Protein AF-A0A936FJV0-F1 (afdb_monomer_lite)

Foldseek 3Di:
DVVVLVVLLVVLVVLLVVLVVVLVVCVVVVNVLVNLVSLLVNLVSCLQNVNLVSSLVSLVVLVVVPPDDPSSLVSQLSSLCSNLLSCLLVVNLPSSVVSLVSSCVSCVVVVVLQSNLLSLVVVCVSCVVVVHHDDPVSVVSSVVSCVVVVPPDDDDRRDRD

Sequence (161 aa):
MLGRVSLRGNRLDEALTRFDEARKLLLEVGAEHEVVDIDARVAECRLLKGDPDSALAAAEEMLGRADAAEAVARLTPPLQRVRGYAMLLQADPFGAREAFEASVAVARERNDAFELALTLNALTELDRLEGVEPPQEMVDESRAILAKLKVRALPPVPAIG

pLDDT: mean 89.45, std 10.78, range [51.91, 98.5]

Structure (mmCIF, N/CA/C/O backbone):
data_AF-A0A936FJV0-F1
#
_entry.id   AF-A0A936FJV0-F1
#
loop_
_atom_site.group_PDB
_atom_site.id
_atom_site.type_symbol
_atom_site.label_atom_id
_atom_site.label_alt_id
_atom_site.label_comp_id
_atom_site.label_asym_id
_atom_site.label_entity_id
_atom_site.label_seq_id
_atom_site.pdbx_PDB_ins_code
_atom_site.Cartn_x
_atom_site.Cartn_y
_atom_site.Cartn_z
_atom_site.occupancy
_atom_site.B_iso_or_equiv
_atom_site.auth_seq_id
_atom_site.auth_comp_id
_atom_site.auth_asym_id
_atom_site.auth_atom_id
_atom_site.pdbx_PDB_model_num
ATOM 1 N N . MET A 1 1 ? 2.054 21.234 -14.826 1.00 54.59 1 MET A N 1
ATOM 2 C CA . MET A 1 1 ? 1.675 20.108 -13.937 1.00 54.59 1 MET A CA 1
ATOM 3 C C . MET A 1 1 ? 1.291 20.530 -12.511 1.00 54.59 1 MET A C 1
ATOM 5 O O . MET A 1 1 ? 0.494 19.824 -11.907 1.00 54.59 1 MET A O 1
ATOM 9 N N . LEU A 1 2 ? 1.754 21.679 -11.993 1.00 61.94 2 LEU A N 1
ATOM 10 C CA . LEU A 1 2 ? 1.517 22.122 -10.604 1.00 61.94 2 LEU A CA 1
ATOM 11 C C . LEU A 1 2 ? 0.0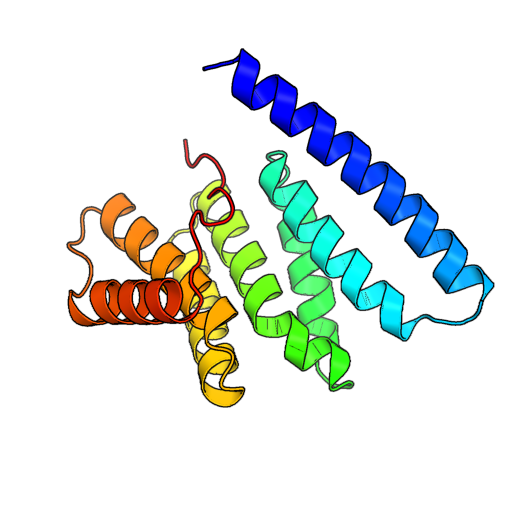35 22.209 -10.189 1.00 61.94 2 LEU A C 1
ATOM 13 O O . LEU A 1 2 ? -0.323 21.687 -9.144 1.00 61.94 2 LEU A O 1
ATOM 17 N N . GLY A 1 3 ? -0.857 22.743 -11.034 1.00 62.00 3 GLY A N 1
ATOM 18 C CA . GLY A 1 3 ? -2.281 22.878 -10.680 1.00 62.00 3 GLY A CA 1
ATOM 19 C C . GLY A 1 3 ? -3.004 21.553 -10.381 1.00 62.00 3 GLY A C 1
ATOM 20 O O . GLY A 1 3 ? -3.866 21.505 -9.508 1.00 62.00 3 GLY A O 1
ATOM 21 N N . ARG A 1 4 ? -2.628 20.447 -11.046 1.00 64.56 4 ARG A N 1
ATOM 22 C CA . ARG A 1 4 ? -3.189 19.112 -10.749 1.00 64.56 4 ARG A CA 1
ATOM 23 C C . ARG A 1 4 ? -2.653 18.553 -9.433 1.00 64.56 4 ARG A C 1
ATOM 25 O O . ARG A 1 4 ? -3.405 17.891 -8.729 1.00 64.56 4 ARG A O 1
ATOM 32 N N . VAL A 1 5 ? -1.385 18.812 -9.114 1.00 66.12 5 VAL A N 1
ATOM 33 C CA . VAL A 1 5 ? -0.763 18.394 -7.848 1.00 66.12 5 VAL A CA 1
ATOM 34 C C . VAL A 1 5 ? -1.374 19.174 -6.683 1.00 66.12 5 VAL A C 1
ATOM 36 O O . VAL A 1 5 ? -1.845 18.552 -5.738 1.00 66.12 5 VAL A O 1
ATOM 39 N N . SER A 1 6 ? -1.507 20.500 -6.798 1.00 70.62 6 SER A N 1
ATOM 40 C CA . SER A 1 6 ? -2.153 21.343 -5.780 1.00 70.62 6 SER A CA 1
ATOM 41 C C . SER A 1 6 ? -3.613 20.945 -5.527 1.00 70.62 6 SER A C 1
ATOM 43 O O . SER A 1 6 ? -4.024 20.820 -4.377 1.00 70.62 6 SER A O 1
ATOM 45 N N . LEU A 1 7 ? -4.390 20.656 -6.582 1.00 72.69 7 LEU A N 1
ATOM 46 C CA . LEU A 1 7 ? -5.772 20.180 -6.435 1.00 72.69 7 LEU A CA 1
ATOM 47 C C . LEU A 1 7 ? -5.853 18.813 -5.732 1.00 72.69 7 LEU A C 1
ATOM 49 O O . LEU A 1 7 ? -6.803 18.542 -5.001 1.00 72.69 7 LEU A O 1
ATOM 53 N N . ARG A 1 8 ? -4.881 17.921 -5.965 1.00 75.69 8 ARG A N 1
ATOM 54 C CA . ARG A 1 8 ? -4.821 16.618 -5.285 1.00 75.69 8 ARG A CA 1
ATOM 55 C C . ARG A 1 8 ? -4.438 16.762 -3.824 1.00 75.69 8 ARG A C 1
ATOM 57 O O . ARG A 1 8 ? -5.118 16.154 -3.010 1.00 75.69 8 ARG A O 1
ATOM 64 N N . GLY A 1 9 ? -3.429 17.579 -3.522 1.00 79.69 9 GLY A N 1
ATOM 65 C CA . GLY A 1 9 ? -3.039 17.899 -2.149 1.00 79.69 9 GLY A CA 1
ATOM 66 C C . GLY A 1 9 ? -4.248 18.342 -1.330 1.00 79.69 9 GLY A C 1
ATOM 67 O O . GLY A 1 9 ? -4.571 17.695 -0.343 1.00 79.69 9 GLY A O 1
ATOM 68 N N . ASN A 1 10 ? -5.024 19.303 -1.846 1.00 82.00 10 ASN A N 1
ATOM 69 C CA . ASN A 1 10 ? -6.227 19.792 -1.167 1.00 82.00 10 ASN A CA 1
ATOM 70 C C . ASN A 1 10 ? -7.278 18.697 -0.911 1.00 82.00 10 ASN A C 1
ATOM 72 O O . ASN A 1 10 ? -7.899 18.668 0.145 1.00 82.00 10 ASN A O 1
ATOM 76 N N . ARG A 1 11 ? -7.495 17.781 -1.866 1.00 88.00 11 ARG A N 1
ATOM 77 C CA . ARG A 1 11 ? -8.443 16.667 -1.673 1.00 88.00 11 ARG A CA 1
ATOM 78 C C . ARG A 1 11 ? -7.938 15.624 -0.678 1.00 88.00 11 ARG A C 1
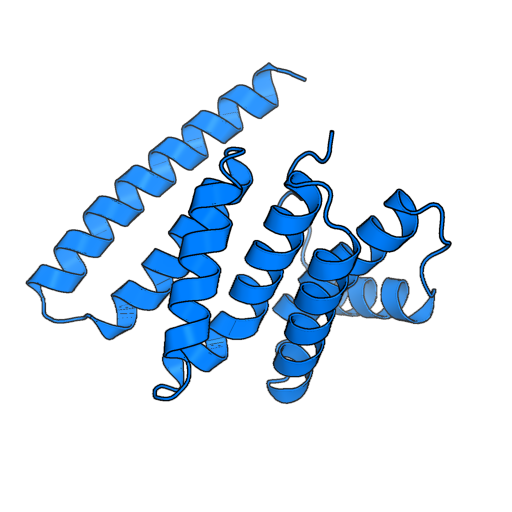ATOM 80 O O . ARG A 1 11 ? -8.753 14.991 -0.019 1.00 88.00 11 ARG A O 1
ATOM 87 N N . LEU A 1 12 ? -6.623 15.427 -0.586 1.00 89.62 12 LEU A N 1
ATOM 88 C CA . LEU A 1 12 ? -6.016 14.534 0.403 1.00 89.62 12 LEU A CA 1
ATOM 89 C C . LEU A 1 12 ? -6.053 15.154 1.804 1.00 89.62 12 LEU A C 1
ATOM 91 O O . LEU A 1 12 ? -6.328 14.441 2.760 1.00 89.62 12 LEU A O 1
ATOM 95 N N . ASP A 1 13 ? -5.850 16.468 1.924 1.00 89.50 13 ASP A N 1
ATOM 96 C CA . ASP A 1 13 ? -6.044 17.205 3.180 1.00 89.50 13 ASP A CA 1
ATOM 97 C C . ASP A 1 13 ? -7.484 17.069 3.681 1.00 89.50 13 ASP A C 1
ATOM 99 O O . ASP A 1 13 ? -7.716 16.662 4.816 1.00 89.50 13 ASP A O 1
ATOM 103 N N . GLU A 1 14 ? -8.453 17.315 2.799 1.00 90.50 14 GLU A N 1
ATOM 104 C CA . GLU A 1 14 ? -9.877 17.161 3.098 1.00 90.50 14 GLU A CA 1
ATOM 105 C C . GLU A 1 14 ? -10.232 15.718 3.496 1.00 90.50 14 GLU A C 1
ATOM 107 O O . GLU A 1 14 ? -11.004 15.501 4.431 1.00 90.50 14 GLU A O 1
ATOM 112 N N . ALA A 1 15 ? -9.655 14.719 2.818 1.00 91.75 15 ALA A N 1
ATOM 113 C CA . ALA A 1 15 ? -9.843 13.315 3.172 1.00 91.75 15 ALA A CA 1
ATOM 114 C C . ALA A 1 15 ? -9.278 12.996 4.564 1.00 91.75 15 ALA A C 1
ATOM 116 O O . ALA A 1 15 ? -9.964 12.365 5.362 1.00 91.75 15 ALA A O 1
ATOM 117 N N . LEU A 1 16 ? -8.069 13.468 4.882 1.00 92.44 16 LEU A N 1
ATOM 118 C CA . LEU A 1 16 ? -7.450 13.272 6.194 1.00 92.44 16 LEU A CA 1
ATOM 119 C C . LEU A 1 16 ? -8.267 13.916 7.320 1.00 92.44 16 LEU A C 1
ATOM 121 O O . LEU A 1 16 ? -8.450 13.283 8.356 1.00 92.44 16 LEU A O 1
ATOM 125 N N . THR A 1 17 ? -8.805 15.122 7.113 1.00 93.56 17 THR A N 1
ATOM 126 C CA . THR A 1 17 ? -9.710 15.758 8.086 1.00 93.56 17 THR A CA 1
ATOM 127 C C . THR A 1 17 ? -10.961 14.912 8.316 1.00 93.56 17 THR A C 1
ATOM 129 O O . THR A 1 17 ? -11.303 14.630 9.461 1.00 93.56 17 THR A O 1
ATOM 132 N N . ARG A 1 18 ? -11.606 14.431 7.244 1.00 93.88 18 ARG A N 1
ATOM 133 C CA . ARG A 1 18 ? -12.787 13.559 7.366 1.00 93.88 18 ARG A CA 1
ATOM 134 C C . ARG A 1 18 ? -12.478 12.236 8.059 1.00 93.88 18 ARG A C 1
ATOM 136 O O . ARG A 1 18 ? -13.308 11.741 8.812 1.00 93.88 18 ARG A O 1
ATOM 143 N N . PHE A 1 19 ? -11.307 11.656 7.807 1.00 93.19 19 PHE A N 1
ATOM 144 C CA . PHE A 1 19 ? -10.885 10.430 8.477 1.00 93.19 19 PHE A CA 1
ATOM 145 C C . PHE A 1 19 ? -10.625 10.650 9.967 1.00 93.19 19 PHE A C 1
ATOM 147 O O . PHE A 1 19 ? -11.022 9.807 10.764 1.00 93.19 19 PHE A O 1
ATOM 154 N N . ASP A 1 20 ? -10.037 11.781 10.363 1.00 93.69 20 ASP A N 1
ATOM 155 C CA . ASP A 1 20 ? -9.859 12.127 11.779 1.00 93.69 20 ASP A CA 1
ATOM 156 C C . ASP A 1 20 ? -11.208 12.301 12.504 1.00 93.69 20 ASP A C 1
ATOM 158 O O . ASP A 1 20 ? -11.403 11.770 13.598 1.00 93.69 20 ASP A O 1
ATOM 162 N N . GLU A 1 21 ? -12.173 12.973 11.870 1.00 94.06 21 GLU A N 1
ATOM 163 C CA . GLU A 1 21 ? -13.544 13.103 12.385 1.00 94.06 21 GLU A CA 1
ATOM 164 C C . GLU A 1 21 ? -14.242 11.741 12.508 1.00 94.06 21 GLU A C 1
ATOM 166 O O . GLU A 1 21 ? -14.767 11.406 13.572 1.00 94.06 21 GLU A O 1
ATOM 171 N N . ALA A 1 22 ? -14.206 10.924 11.450 1.00 92.81 22 ALA A N 1
ATOM 172 C CA . ALA A 1 22 ? -14.801 9.588 11.449 1.00 92.81 22 ALA A CA 1
ATOM 173 C C . ALA A 1 22 ? -14.176 8.689 12.522 1.00 92.81 22 ALA A C 1
ATOM 175 O O . ALA A 1 22 ? -14.887 7.989 13.239 1.00 92.81 22 ALA A O 1
ATOM 176 N N . ARG A 1 23 ? -12.852 8.750 12.687 1.00 93.31 23 ARG A N 1
ATOM 177 C CA . ARG A 1 23 ? -12.127 7.993 13.710 1.00 93.31 23 ARG A CA 1
ATOM 178 C C . ARG A 1 23 ? -12.573 8.367 15.121 1.00 93.31 23 ARG A C 1
ATOM 180 O O . ARG A 1 23 ? -12.791 7.474 15.932 1.00 93.31 23 ARG A O 1
ATOM 187 N N . LYS A 1 24 ? -12.730 9.662 15.419 1.00 94.19 24 LYS A N 1
ATOM 188 C CA . LYS A 1 24 ? -13.237 10.131 16.723 1.00 94.19 24 LYS A CA 1
ATOM 189 C C . LYS A 1 24 ? -14.640 9.595 16.997 1.00 94.19 24 LYS A C 1
ATOM 191 O O . LYS A 1 24 ? -14.861 9.024 18.058 1.00 94.19 24 LYS A O 1
ATOM 196 N N . LEU A 1 25 ? -15.539 9.692 16.017 1.00 93.94 25 LEU A N 1
ATOM 197 C CA . LEU A 1 25 ? -16.908 9.183 16.135 1.00 93.94 25 LEU A CA 1
ATOM 198 C C . LEU A 1 25 ? -16.946 7.668 16.370 1.00 93.94 25 LEU A C 1
ATOM 200 O O . LEU A 1 25 ? -17.673 7.208 17.244 1.00 93.94 25 LEU A O 1
ATOM 204 N N . LEU A 1 26 ? -16.145 6.891 15.634 1.00 90.12 26 LEU A N 1
ATOM 205 C CA . LEU A 1 26 ? -16.069 5.435 15.799 1.00 90.12 26 LEU A CA 1
ATOM 206 C C . LEU A 1 26 ? -15.562 5.035 17.191 1.00 90.12 26 LEU A C 1
ATOM 208 O O . LEU A 1 26 ? -16.083 4.094 17.785 1.00 90.12 26 LEU A O 1
ATOM 212 N N . LEU A 1 27 ? -14.589 5.770 17.737 1.00 91.44 27 LEU A N 1
ATOM 213 C CA . LEU A 1 27 ? -14.109 5.558 19.105 1.00 91.44 27 LEU A CA 1
ATOM 214 C C . LEU A 1 27 ? -15.167 5.930 20.152 1.00 91.44 27 LEU A C 1
ATOM 216 O O . LEU A 1 27 ? -15.323 5.215 21.137 1.00 91.44 27 LEU A O 1
ATOM 220 N N . GLU A 1 28 ? -15.920 7.012 19.942 1.00 93.88 28 GLU A N 1
ATOM 221 C CA . GLU A 1 28 ? -17.004 7.426 20.846 1.00 93.88 28 GLU A CA 1
ATOM 222 C C . GLU A 1 28 ? -18.133 6.388 20.930 1.00 93.88 28 GLU A C 1
ATOM 224 O O . GLU A 1 28 ? -18.724 6.211 21.996 1.00 93.88 28 GLU A O 1
ATOM 229 N N . VAL A 1 29 ? -18.422 5.683 19.830 1.00 93.69 29 VAL A N 1
ATOM 230 C CA . VAL A 1 29 ? -19.484 4.661 19.775 1.00 93.69 29 VAL A CA 1
ATOM 231 C C . VAL A 1 29 ? -18.995 3.231 20.052 1.00 93.69 29 VAL A C 1
ATOM 233 O O . VAL A 1 29 ? -19.805 2.307 19.997 1.00 93.69 29 VAL A O 1
ATOM 236 N N . GLY A 1 30 ? -17.706 3.031 20.361 1.00 89.38 30 GLY A N 1
ATOM 237 C CA . GLY A 1 30 ? -17.129 1.707 20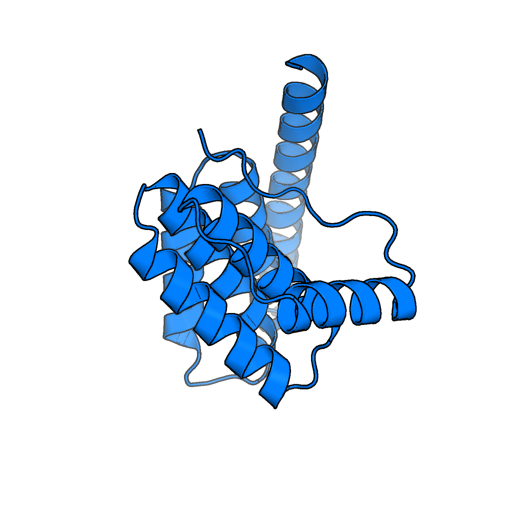.648 1.00 89.38 30 GLY A CA 1
ATOM 238 C C . GLY A 1 30 ? -17.049 0.784 19.423 1.00 89.38 30 GLY A C 1
ATOM 239 O O . GLY A 1 30 ? -17.325 -0.412 19.518 1.00 89.38 30 GLY A O 1
ATOM 240 N N . ALA A 1 31 ? -16.752 1.349 18.249 1.00 87.62 31 ALA A N 1
ATOM 241 C CA . ALA A 1 31 ? -16.599 0.636 16.980 1.00 87.62 31 ALA A CA 1
ATOM 242 C C . ALA A 1 31 ? -15.121 0.557 16.548 1.00 87.62 31 ALA A C 1
ATOM 244 O O . ALA A 1 31 ? -14.754 0.884 15.419 1.00 87.62 31 ALA A O 1
ATOM 245 N N . GLU A 1 32 ? -14.239 0.103 17.442 1.00 82.75 32 GLU A N 1
ATOM 246 C CA . GLU A 1 32 ? -12.781 0.086 17.232 1.00 82.75 32 GLU A CA 1
ATOM 247 C C . GLU A 1 32 ? -12.344 -0.789 16.048 1.00 82.75 32 GLU A C 1
ATOM 249 O O . GLU A 1 32 ? -11.302 -0.553 15.441 1.00 82.75 32 GLU A O 1
ATOM 254 N N . HIS A 1 33 ? -13.144 -1.789 15.680 1.00 78.88 33 HIS A N 1
ATOM 255 C CA . HIS A 1 33 ? -12.865 -2.658 14.537 1.00 78.88 33 HIS A CA 1
ATOM 256 C C . HIS A 1 33 ? -12.960 -1.929 13.184 1.00 78.88 33 HIS A C 1
ATOM 258 O O . HIS A 1 33 ? -12.251 -2.305 12.252 1.00 78.88 33 HIS A O 1
ATOM 264 N N . GLU A 1 34 ? -13.775 -0.873 13.085 1.00 82.56 34 GLU A N 1
ATOM 265 C CA . GLU A 1 34 ? -13.882 -0.025 11.888 1.00 82.56 34 GLU A CA 1
ATOM 266 C C . GLU A 1 34 ? -12.772 1.035 11.830 1.00 82.56 34 GLU A C 1
ATOM 268 O O . GLU A 1 34 ? -12.419 1.523 10.756 1.00 82.56 34 GLU A O 1
ATOM 273 N N . VAL A 1 35 ? -12.161 1.369 12.974 1.00 88.25 35 VAL A N 1
ATOM 274 C CA . VAL A 1 35 ? -11.029 2.309 13.035 1.00 88.25 35 VAL A CA 1
ATOM 275 C C . VAL A 1 35 ? -9.837 1.785 12.233 1.00 88.25 35 VAL A C 1
ATOM 277 O O . VAL A 1 35 ? -9.129 2.569 11.607 1.00 88.25 35 VAL A O 1
ATOM 280 N N . VAL A 1 36 ? -9.651 0.465 12.174 1.00 86.94 36 VAL A N 1
ATOM 281 C CA . VAL A 1 36 ? -8.543 -0.156 11.435 1.00 86.94 36 VAL A CA 1
ATOM 282 C C . VAL A 1 36 ? -8.635 0.134 9.928 1.00 86.94 36 VAL A C 1
ATOM 284 O O . VAL A 1 36 ? -7.614 0.363 9.282 1.00 86.94 36 VAL A O 1
ATOM 287 N N . ASP A 1 37 ? -9.837 0.196 9.350 1.00 88.19 37 ASP A N 1
ATOM 288 C CA . ASP A 1 37 ? -10.011 0.596 7.946 1.00 88.19 37 ASP A CA 1
ATOM 289 C C . ASP A 1 37 ? -9.626 2.051 7.712 1.00 88.19 37 ASP A C 1
ATOM 291 O O . ASP A 1 37 ? -8.980 2.379 6.712 1.00 88.19 37 ASP A O 1
ATOM 295 N N . ILE A 1 38 ? -10.014 2.922 8.644 1.00 91.94 38 ILE A N 1
ATOM 296 C CA . ILE A 1 38 ? -9.678 4.343 8.595 1.00 91.94 38 ILE A CA 1
ATOM 297 C C . ILE A 1 38 ? -8.163 4.519 8.672 1.00 91.94 38 ILE A C 1
ATOM 299 O O . ILE A 1 38 ? -7.595 5.226 7.840 1.00 91.94 38 ILE A O 1
ATOM 303 N N . ASP A 1 39 ? -7.497 3.828 9.595 1.00 91.81 39 ASP A N 1
ATOM 304 C CA . ASP A 1 39 ? -6.046 3.901 9.763 1.00 91.81 39 ASP A CA 1
ATOM 305 C C . ASP A 1 39 ? -5.309 3.444 8.481 1.00 91.81 39 ASP A C 1
ATOM 307 O O . ASP A 1 39 ? -4.378 4.120 8.029 1.00 91.81 39 ASP A O 1
ATOM 311 N N . ALA A 1 40 ? -5.789 2.392 7.800 1.00 91.94 40 ALA A N 1
ATOM 312 C CA . ALA A 1 40 ? -5.234 1.957 6.512 1.00 91.94 40 ALA A CA 1
ATOM 313 C C . ALA A 1 40 ? -5.404 3.018 5.408 1.00 91.94 40 ALA A C 1
ATOM 315 O O . ALA A 1 40 ? -4.490 3.260 4.614 1.00 91.94 40 ALA A O 1
ATOM 316 N N . ARG A 1 41 ? -6.570 3.677 5.340 1.00 92.75 41 ARG A N 1
ATOM 317 C CA . ARG A 1 41 ? -6.823 4.762 4.372 1.00 92.75 41 ARG A CA 1
ATOM 318 C C . ARG A 1 41 ? -5.997 6.011 4.676 1.00 92.75 41 ARG A C 1
ATOM 320 O O . ARG A 1 41 ? -5.547 6.685 3.747 1.00 92.75 41 ARG A O 1
ATOM 327 N N . VAL A 1 42 ? -5.759 6.309 5.952 1.00 94.19 42 VAL A N 1
ATOM 328 C CA . VAL A 1 42 ? -4.887 7.407 6.389 1.00 94.19 42 VAL A CA 1
ATOM 329 C C . VAL A 1 42 ? -3.441 7.151 5.962 1.00 94.19 42 VAL A C 1
ATOM 331 O O . VAL A 1 42 ? -2.810 8.067 5.432 1.00 94.19 42 VAL A O 1
ATOM 334 N N . ALA A 1 43 ? -2.930 5.926 6.120 1.00 94.75 43 ALA A N 1
ATOM 335 C CA . ALA A 1 43 ? -1.589 5.558 5.660 1.00 94.75 43 ALA A CA 1
ATOM 336 C C . ALA A 1 43 ? -1.424 5.768 4.142 1.00 94.75 43 ALA A C 1
ATOM 338 O O . ALA A 1 43 ? -0.469 6.410 3.703 1.00 94.75 43 ALA A O 1
ATOM 339 N N . GLU A 1 44 ? -2.399 5.329 3.338 1.00 92.56 44 GLU A N 1
ATOM 340 C CA . GLU A 1 44 ? -2.396 5.557 1.884 1.00 92.56 44 GLU A CA 1
ATOM 341 C C . GLU A 1 44 ? -2.459 7.055 1.529 1.00 92.56 44 GLU A C 1
ATOM 343 O O . GLU A 1 44 ? -1.747 7.520 0.639 1.00 92.56 44 GLU A O 1
ATOM 348 N N . CYS A 1 45 ? -3.252 7.853 2.252 1.00 92.31 45 CYS A N 1
ATOM 349 C CA . CYS A 1 45 ? -3.312 9.300 2.030 1.00 92.31 45 CYS A CA 1
ATOM 350 C C . CYS A 1 45 ? -1.987 10.003 2.352 1.00 92.31 45 CYS A C 1
ATOM 352 O O . CYS A 1 45 ? -1.580 10.889 1.600 1.00 92.31 45 CYS A O 1
ATOM 354 N N . ARG A 1 46 ? -1.306 9.615 3.440 1.00 92.06 46 ARG A N 1
ATOM 355 C CA . ARG A 1 46 ? 0.019 10.150 3.808 1.00 92.06 46 ARG A CA 1
ATOM 356 C C . ARG A 1 46 ? 1.050 9.863 2.722 1.00 92.06 46 ARG A C 1
ATOM 358 O O . ARG A 1 46 ? 1.709 10.789 2.249 1.00 92.06 46 ARG A O 1
ATOM 365 N N . LEU A 1 47 ? 1.084 8.625 2.230 1.00 92.88 47 LEU A N 1
ATOM 366 C CA . LEU A 1 47 ? 1.938 8.233 1.111 1.00 92.88 47 LEU A CA 1
ATOM 367 C C . LEU A 1 47 ? 1.689 9.119 -0.121 1.00 92.88 47 LEU A C 1
ATOM 369 O O . LEU A 1 47 ? 2.619 9.684 -0.692 1.00 92.88 47 LEU A O 1
ATOM 373 N N . LEU A 1 48 ? 0.423 9.300 -0.508 1.00 89.31 48 LEU A N 1
ATOM 374 C CA . LEU A 1 48 ? 0.047 10.109 -1.675 1.00 89.31 48 LEU A CA 1
ATOM 375 C C . LEU A 1 48 ? 0.332 11.611 -1.513 1.00 89.31 48 LEU A C 1
ATOM 377 O O . LEU A 1 48 ? 0.377 12.332 -2.513 1.00 89.31 48 LEU A O 1
ATOM 381 N N . LYS A 1 49 ? 0.524 12.084 -0.279 1.00 88.19 49 LYS A N 1
ATOM 382 C CA . LYS A 1 49 ? 0.967 13.449 0.029 1.00 88.19 49 LYS A CA 1
ATOM 383 C C . LYS A 1 49 ? 2.488 13.618 0.017 1.00 88.19 49 LYS A C 1
ATOM 385 O O . LYS A 1 49 ? 2.947 14.748 0.159 1.00 88.19 49 LYS A O 1
ATOM 390 N N . GLY A 1 50 ? 3.251 12.543 -0.180 1.00 88.62 50 GLY A N 1
ATOM 391 C CA . GLY A 1 50 ? 4.712 12.580 -0.131 1.00 88.62 50 GLY A CA 1
ATOM 392 C C . GLY A 1 50 ? 5.272 12.514 1.289 1.00 88.62 50 GLY A C 1
ATOM 393 O O . GLY A 1 50 ? 6.348 13.046 1.531 1.00 88.62 50 GLY A O 1
ATOM 394 N N . ASP A 1 51 ? 4.553 11.873 2.213 1.00 92.31 51 ASP A N 1
ATOM 395 C CA . ASP A 1 51 ? 5.024 11.549 3.566 1.00 92.31 51 ASP A CA 1
ATOM 396 C C . ASP A 1 51 ? 5.246 10.025 3.683 1.00 92.31 51 ASP A C 1
ATOM 398 O O . ASP A 1 51 ? 4.418 9.316 4.270 1.00 92.31 51 ASP A O 1
ATOM 402 N N . PRO A 1 52 ? 6.300 9.484 3.031 1.00 94.31 52 PRO A N 1
ATOM 403 C CA . PRO A 1 52 ? 6.563 8.049 3.008 1.00 94.31 52 PRO A CA 1
ATOM 404 C C . PRO A 1 52 ? 6.928 7.508 4.391 1.00 94.31 52 PRO A C 1
ATOM 406 O O . PRO A 1 52 ? 6.512 6.401 4.713 1.00 94.31 52 PRO A O 1
ATOM 409 N N . ASP A 1 53 ? 7.619 8.288 5.226 1.00 96.25 53 ASP A N 1
ATOM 410 C CA . ASP A 1 53 ? 8.054 7.859 6.561 1.00 96.25 53 ASP A CA 1
ATOM 411 C C . ASP A 1 53 ? 6.852 7.553 7.461 1.00 96.25 53 ASP A C 1
ATOM 413 O O . ASP A 1 53 ? 6.749 6.468 8.039 1.00 96.25 53 ASP A O 1
ATOM 417 N N . SER A 1 54 ? 5.887 8.476 7.532 1.00 95.38 54 SER A N 1
ATOM 418 C CA . SER A 1 54 ? 4.689 8.275 8.351 1.00 95.38 54 SER A CA 1
ATOM 419 C C . SER A 1 54 ? 3.756 7.211 7.772 1.00 95.38 54 SER A C 1
ATOM 421 O O . SER A 1 54 ? 3.016 6.566 8.519 1.00 95.38 54 SER A O 1
ATOM 423 N N . ALA A 1 55 ? 3.744 7.041 6.447 1.00 95.88 55 ALA A N 1
ATOM 424 C CA . ALA A 1 55 ? 2.972 5.989 5.793 1.00 95.88 55 ALA A CA 1
ATOM 425 C C . ALA A 1 55 ? 3.566 4.599 6.058 1.00 95.88 55 ALA A C 1
ATOM 427 O O . ALA A 1 55 ? 2.818 3.675 6.379 1.00 95.88 55 ALA A O 1
ATOM 428 N N . LEU A 1 56 ? 4.894 4.471 5.970 1.00 97.06 56 LEU A N 1
ATOM 429 C CA . LEU A 1 56 ? 5.623 3.238 6.248 1.00 97.06 56 LEU A CA 1
ATOM 430 C C . LEU A 1 56 ? 5.434 2.811 7.701 1.00 97.06 56 LEU A C 1
ATOM 432 O O . LEU A 1 56 ? 4.987 1.695 7.946 1.00 97.06 56 LEU A O 1
ATOM 436 N N . ALA A 1 57 ? 5.678 3.722 8.648 1.00 96.44 57 ALA A N 1
ATOM 437 C CA . ALA A 1 57 ? 5.529 3.435 10.072 1.00 96.44 57 ALA A CA 1
ATOM 438 C C . ALA A 1 57 ? 4.109 2.953 10.418 1.00 96.44 57 ALA A C 1
ATOM 440 O O . ALA A 1 57 ? 3.944 1.968 11.135 1.00 96.44 57 ALA A O 1
ATOM 441 N N . ALA A 1 58 ? 3.079 3.603 9.861 1.00 94.62 58 ALA A N 1
ATOM 442 C CA . ALA A 1 58 ? 1.692 3.190 10.066 1.00 94.62 58 ALA A CA 1
ATOM 443 C C . ALA A 1 58 ? 1.399 1.811 9.449 1.00 94.62 58 ALA A C 1
ATOM 445 O O . ALA A 1 58 ? 0.752 0.979 10.082 1.00 94.62 58 ALA A O 1
ATOM 446 N N . ALA A 1 59 ? 1.883 1.547 8.231 1.00 95.12 59 ALA A N 1
ATOM 447 C CA . ALA A 1 59 ? 1.689 0.255 7.582 1.00 95.12 59 ALA A CA 1
ATOM 448 C C . ALA A 1 59 ? 2.364 -0.884 8.362 1.00 95.12 59 ALA A C 1
ATOM 450 O O . ALA A 1 59 ? 1.742 -1.921 8.583 1.00 95.12 59 ALA A O 1
ATOM 451 N N . GLU A 1 60 ? 3.600 -0.687 8.822 1.00 94.75 60 GLU A N 1
ATOM 452 C CA . GLU A 1 60 ? 4.345 -1.679 9.603 1.00 94.75 60 GLU A CA 1
ATOM 453 C C . GLU A 1 60 ? 3.720 -1.931 10.974 1.00 94.75 60 GLU A C 1
ATOM 455 O O . GLU A 1 60 ? 3.590 -3.083 11.382 1.00 94.75 60 GLU A O 1
ATOM 460 N N . GLU A 1 61 ? 3.254 -0.883 11.656 1.00 92.56 61 GLU A N 1
ATOM 461 C CA . GLU A 1 61 ? 2.526 -1.026 12.915 1.00 92.56 61 GLU A CA 1
ATOM 462 C C . GLU A 1 61 ? 1.254 -1.869 12.736 1.00 92.56 61 GLU A C 1
ATOM 464 O O . GLU A 1 61 ? 0.982 -2.772 13.529 1.00 92.56 61 GLU A O 1
ATOM 469 N N . MET A 1 62 ? 0.479 -1.611 11.680 1.00 91.56 62 MET A N 1
ATOM 470 C CA . MET A 1 62 ? -0.749 -2.358 11.399 1.00 91.56 62 MET A CA 1
ATOM 471 C C . MET A 1 62 ? -0.470 -3.806 10.986 1.00 91.56 62 MET A C 1
ATOM 473 O O . MET A 1 62 ? -1.167 -4.713 11.442 1.00 91.56 62 MET A O 1
ATOM 477 N N . LEU A 1 63 ? 0.562 -4.037 10.169 1.00 90.81 63 LEU A N 1
ATOM 478 C CA . LEU A 1 63 ? 0.998 -5.377 9.769 1.00 90.81 63 LEU A CA 1
ATOM 479 C C . LEU A 1 63 ? 1.565 -6.172 10.957 1.00 90.81 63 LEU A C 1
ATOM 481 O O . LEU A 1 63 ? 1.309 -7.366 11.061 1.00 90.81 63 LEU A O 1
ATOM 485 N N . GLY A 1 64 ? 2.269 -5.526 11.891 1.00 88.38 64 GLY A N 1
ATOM 486 C CA . GLY A 1 64 ? 2.782 -6.160 13.111 1.00 88.38 64 GLY A CA 1
ATOM 487 C C . GLY A 1 64 ? 1.689 -6.556 14.110 1.00 88.38 64 GLY A C 1
ATOM 488 O O . GLY A 1 64 ? 1.890 -7.440 14.937 1.00 88.38 64 GLY A O 1
ATOM 489 N N . ARG A 1 65 ? 0.502 -5.945 14.013 1.00 78.75 65 ARG A N 1
ATOM 490 C CA . ARG A 1 65 ? -0.692 -6.307 14.796 1.00 78.75 65 ARG A CA 1
ATOM 491 C C . ARG A 1 65 ? -1.511 -7.441 14.157 1.00 78.75 65 ARG A C 1
ATOM 493 O O . ARG A 1 65 ? -2.548 -7.813 14.705 1.00 78.75 65 ARG A O 1
ATOM 500 N N . ALA A 1 66 ? -1.083 -7.980 13.010 1.00 59.28 66 ALA A N 1
ATOM 501 C CA . ALA A 1 66 ? -1.866 -8.916 12.199 1.00 59.28 66 ALA A CA 1
ATOM 502 C C . ALA A 1 66 ? -2.071 -10.315 12.808 1.00 59.28 66 ALA A C 1
ATOM 504 O O . ALA A 1 66 ? -2.840 -11.097 12.254 1.00 59.28 66 ALA A O 1
ATOM 505 N N . ASP A 1 67 ? -1.490 -10.610 13.971 1.00 51.91 67 ASP A N 1
ATOM 506 C CA . ASP A 1 67 ? -1.605 -11.918 14.629 1.00 51.91 67 ASP A CA 1
ATOM 507 C C . ASP A 1 67 ? -2.958 -12.198 15.326 1.00 51.91 67 ASP A C 1
ATOM 509 O O . ASP A 1 67 ? -3.084 -13.218 16.001 1.00 51.91 67 ASP A O 1
ATOM 513 N N . ALA A 1 68 ? -4.004 -11.362 15.188 1.00 53.34 68 ALA A N 1
ATOM 514 C CA . ALA A 1 68 ? -5.235 -11.584 15.972 1.00 53.34 68 ALA A CA 1
ATOM 515 C C . ALA A 1 68 ? -6.612 -11.288 15.335 1.00 53.34 68 ALA A C 1
ATOM 517 O O . ALA A 1 68 ? -7.617 -11.554 15.995 1.00 53.34 68 ALA A O 1
ATOM 518 N N . ALA A 1 69 ? -6.743 -10.790 14.097 1.00 63.53 69 ALA A N 1
ATOM 519 C CA . ALA A 1 69 ? -8.080 -10.517 13.540 1.00 63.53 69 ALA A CA 1
ATOM 520 C C . ALA A 1 69 ? -8.179 -10.640 12.011 1.00 63.53 69 ALA A C 1
ATOM 522 O O . ALA A 1 69 ? -7.393 -10.051 11.270 1.00 63.53 69 ALA A O 1
ATOM 523 N N . GLU A 1 70 ? -9.240 -11.304 11.534 1.00 70.06 70 GLU A N 1
ATOM 524 C CA . GLU A 1 70 ? -9.639 -11.394 10.115 1.00 70.06 70 GLU A CA 1
ATOM 525 C C . GLU A 1 70 ? -9.737 -10.009 9.440 1.00 70.06 70 GLU A C 1
ATOM 527 O O . GLU A 1 70 ? -9.424 -9.838 8.258 1.00 70.06 70 GLU A O 1
ATOM 532 N N . ALA A 1 71 ? -10.091 -8.994 10.233 1.00 69.75 71 ALA A N 1
ATOM 533 C CA . ALA A 1 71 ? -10.128 -7.594 9.841 1.00 69.75 71 ALA A CA 1
ATOM 534 C C . ALA A 1 71 ? -8.767 -7.054 9.367 1.00 69.75 71 ALA A C 1
ATOM 536 O O . ALA A 1 71 ? -8.735 -6.270 8.422 1.00 69.75 71 ALA A O 1
ATOM 537 N N . VAL A 1 72 ? -7.652 -7.461 9.975 1.00 72.81 72 VAL A N 1
ATOM 538 C CA . VAL A 1 72 ? -6.311 -7.017 9.558 1.00 72.81 72 VAL A CA 1
ATOM 539 C C . VAL A 1 72 ? -5.847 -7.812 8.341 1.00 72.81 72 VAL A C 1
ATOM 541 O O . VAL A 1 72 ? -5.317 -7.227 7.401 1.00 72.81 72 VAL A O 1
ATOM 544 N N . ALA A 1 73 ? -6.156 -9.112 8.283 1.00 80.62 73 ALA A N 1
ATOM 545 C CA . ALA A 1 73 ? -5.805 -9.970 7.148 1.00 80.62 73 ALA A CA 1
ATOM 546 C C . ALA A 1 73 ? -6.366 -9.458 5.807 1.00 80.62 73 ALA A C 1
ATOM 548 O O . ALA A 1 73 ? -5.714 -9.575 4.770 1.00 80.62 73 ALA A O 1
ATOM 549 N N . ARG A 1 74 ? -7.562 -8.849 5.812 1.00 87.12 74 ARG A N 1
ATOM 550 C CA . ARG A 1 74 ? -8.136 -8.221 4.607 1.00 87.12 74 ARG A CA 1
ATOM 551 C C . ARG A 1 74 ? -7.417 -6.935 4.184 1.00 87.12 74 ARG A C 1
ATOM 553 O O . ARG A 1 74 ? -7.473 -6.571 3.018 1.00 87.12 74 ARG A O 1
ATOM 560 N N . LEU A 1 75 ? -6.772 -6.248 5.125 1.00 91.81 75 LEU A N 1
ATOM 561 C CA . LEU A 1 75 ? -6.036 -5.006 4.889 1.00 91.81 75 LEU A CA 1
ATOM 562 C C . LEU A 1 75 ? -4.568 -5.271 4.541 1.00 91.81 75 LEU A C 1
ATOM 564 O O . LEU A 1 75 ? -3.886 -4.365 4.071 1.00 91.81 75 LEU A O 1
ATOM 568 N N . THR A 1 76 ? -4.082 -6.502 4.706 1.00 93.88 76 THR A N 1
ATOM 569 C CA . THR A 1 76 ? -2.696 -6.862 4.402 1.00 93.88 76 THR A CA 1
ATOM 570 C C . THR A 1 76 ? -2.283 -6.518 2.963 1.00 93.88 76 THR A C 1
ATOM 572 O O . THR A 1 76 ? -1.250 -5.862 2.824 1.00 93.88 76 THR A O 1
ATOM 575 N N . PRO A 1 77 ? -3.042 -6.848 1.890 1.00 95.44 77 PRO A N 1
ATOM 576 C CA . PRO A 1 77 ? -2.632 -6.477 0.533 1.00 95.44 77 PRO A CA 1
ATOM 577 C C . PRO A 1 77 ? -2.435 -4.964 0.317 1.00 95.44 77 PRO A C 1
ATOM 579 O O . PRO A 1 77 ? -1.343 -4.587 -0.130 1.00 95.44 77 PRO A O 1
ATOM 582 N N . PRO A 1 78 ? -3.391 -4.071 0.663 1.00 94.69 78 PRO A N 1
ATOM 583 C CA . PRO A 1 78 ? -3.178 -2.637 0.497 1.00 94.69 78 PRO A CA 1
ATOM 584 C C . PRO A 1 78 ? -2.115 -2.070 1.450 1.00 94.69 78 PRO A C 1
ATOM 586 O O . PRO A 1 78 ? -1.384 -1.170 1.044 1.00 94.69 78 PRO A O 1
ATOM 589 N N . LEU A 1 79 ? -1.962 -2.592 2.676 1.00 95.94 79 LEU A N 1
ATOM 590 C CA . LEU A 1 79 ? -0.911 -2.146 3.606 1.00 95.94 79 LEU A CA 1
ATOM 591 C C . LEU A 1 79 ? 0.492 -2.495 3.098 1.00 95.94 79 LEU A C 1
ATOM 593 O O . LEU A 1 79 ? 1.382 -1.647 3.108 1.00 95.94 79 LEU A O 1
ATOM 597 N N . GLN A 1 80 ? 0.680 -3.709 2.582 1.00 97.44 80 GLN A N 1
ATOM 598 C CA . GLN A 1 80 ? 1.933 -4.112 1.945 1.00 97.44 80 GLN A CA 1
ATOM 599 C C . GLN A 1 80 ? 2.220 -3.285 0.682 1.00 97.44 80 GLN A C 1
ATOM 601 O O . GLN A 1 80 ? 3.361 -2.903 0.436 1.00 97.44 80 GLN A O 1
ATOM 606 N N . ARG A 1 81 ? 1.188 -2.907 -0.087 1.00 96.38 81 ARG A N 1
ATOM 607 C CA . ARG A 1 81 ? 1.341 -1.983 -1.223 1.00 96.38 81 ARG A CA 1
ATOM 608 C C . ARG A 1 81 ? 1.754 -0.574 -0.776 1.00 96.38 81 ARG A C 1
ATOM 610 O O . ARG A 1 81 ? 2.592 0.039 -1.434 1.00 96.38 81 ARG A O 1
ATOM 617 N N . VAL A 1 82 ? 1.213 -0.057 0.331 1.00 96.81 82 VAL A N 1
ATOM 618 C CA . VAL A 1 82 ? 1.660 1.219 0.924 1.00 96.81 82 VAL A CA 1
ATOM 619 C C . VAL A 1 82 ? 3.124 1.133 1.355 1.00 96.81 82 VAL A C 1
ATOM 621 O O . VAL A 1 82 ? 3.903 2.012 0.992 1.00 96.81 82 VAL A O 1
ATOM 624 N N . ARG A 1 83 ? 3.505 0.057 2.054 1.00 97.62 83 ARG A N 1
ATOM 625 C CA . ARG A 1 83 ? 4.891 -0.219 2.459 1.00 97.62 83 ARG A CA 1
ATOM 626 C C . ARG A 1 83 ? 5.834 -0.247 1.256 1.00 97.62 83 ARG A C 1
ATOM 628 O O . ARG A 1 83 ? 6.837 0.458 1.267 1.00 97.62 83 ARG A O 1
ATOM 635 N N . GLY A 1 84 ? 5.467 -0.959 0.189 1.00 97.44 84 GLY A N 1
ATOM 636 C CA . GLY A 1 84 ? 6.295 -1.043 -1.013 1.00 97.44 84 GLY A CA 1
ATOM 637 C C . GLY A 1 84 ? 6.501 0.306 -1.703 1.00 97.44 84 GLY A C 1
ATOM 638 O O . GLY A 1 84 ? 7.624 0.679 -2.029 1.00 97.44 84 GLY A O 1
ATOM 639 N N . TYR A 1 85 ? 5.443 1.105 -1.856 1.00 96.81 85 TYR A N 1
ATOM 640 C CA . TYR A 1 85 ? 5.592 2.448 -2.418 1.00 96.81 85 TYR A CA 1
ATOM 641 C C . TYR A 1 85 ? 6.374 3.407 -1.514 1.00 96.81 85 TYR A C 1
ATOM 643 O O . TYR A 1 85 ? 7.104 4.252 -2.030 1.00 96.81 85 TYR A O 1
ATOM 651 N N . ALA A 1 86 ? 6.230 3.304 -0.191 1.00 96.56 86 ALA A N 1
ATOM 652 C CA . ALA A 1 86 ? 7.014 4.111 0.737 1.00 96.56 86 ALA A CA 1
ATOM 653 C C . ALA A 1 86 ? 8.512 3.788 0.619 1.00 96.56 86 ALA A C 1
ATOM 655 O O . ALA A 1 86 ? 9.320 4.706 0.509 1.00 96.56 86 ALA A O 1
ATOM 656 N N . MET A 1 87 ? 8.861 2.501 0.525 1.00 96.44 87 MET A N 1
ATOM 657 C CA . MET A 1 87 ? 10.234 2.037 0.295 1.00 96.44 87 MET A CA 1
ATOM 658 C C . MET A 1 87 ? 10.796 2.530 -1.046 1.00 96.44 87 MET A C 1
ATOM 660 O O . MET A 1 87 ? 11.924 3.016 -1.088 1.00 96.44 87 MET A O 1
ATOM 664 N N . LEU A 1 88 ? 9.999 2.543 -2.126 1.00 94.19 88 LEU A N 1
ATOM 665 C CA . LEU A 1 88 ? 10.433 3.151 -3.397 1.00 94.19 88 LEU A CA 1
ATOM 666 C C . LEU A 1 88 ? 10.751 4.639 -3.269 1.00 94.19 88 LEU A C 1
ATOM 668 O O . LEU A 1 88 ? 11.759 5.096 -3.804 1.00 94.19 88 LEU A O 1
ATOM 672 N N . LEU A 1 89 ? 9.921 5.399 -2.552 1.00 92.69 89 LEU A N 1
ATOM 673 C CA . LEU A 1 89 ? 10.177 6.821 -2.304 1.00 92.69 89 LEU A CA 1
ATOM 674 C C . LEU A 1 89 ? 11.413 7.056 -1.424 1.00 92.69 89 LEU A C 1
ATOM 676 O O . LEU A 1 89 ? 12.016 8.123 -1.498 1.00 92.69 89 LEU A O 1
ATOM 680 N N . GLN A 1 90 ? 11.803 6.064 -0.626 1.00 93.38 90 GLN A N 1
ATOM 681 C CA . GLN A 1 90 ? 13.025 6.059 0.179 1.00 93.38 90 GLN A CA 1
ATOM 682 C C . GLN A 1 90 ? 14.237 5.461 -0.561 1.00 93.38 90 GLN A C 1
ATOM 684 O O . GLN A 1 90 ? 15.286 5.270 0.050 1.00 93.38 90 GLN A O 1
ATOM 689 N N . ALA A 1 91 ? 14.120 5.201 -1.869 1.00 93.19 91 ALA A N 1
ATOM 690 C CA . ALA A 1 91 ? 15.159 4.591 -2.701 1.00 93.19 91 ALA A CA 1
ATOM 691 C C . ALA A 1 91 ? 15.583 3.171 -2.261 1.00 93.19 91 ALA A C 1
ATOM 693 O O . ALA A 1 91 ? 16.730 2.774 -2.471 1.00 93.19 91 ALA A O 1
ATOM 694 N N . ASP A 1 92 ? 14.648 2.392 -1.709 1.00 95.88 92 ASP A N 1
ATOM 695 C CA . ASP A 1 92 ? 14.796 0.961 -1.417 1.00 95.88 92 ASP A CA 1
ATOM 696 C C . ASP A 1 92 ? 13.924 0.103 -2.363 1.00 95.88 92 ASP A C 1
ATOM 698 O O . ASP A 1 92 ? 12.827 -0.336 -2.001 1.00 95.88 92 ASP A O 1
ATOM 702 N N . PRO A 1 93 ? 14.372 -0.136 -3.612 1.00 95.38 93 PRO A N 1
ATOM 703 C CA . PRO A 1 93 ? 13.625 -0.949 -4.573 1.00 95.38 93 PRO A CA 1
ATOM 704 C C . PRO A 1 93 ? 13.563 -2.432 -4.194 1.00 95.38 93 PRO A C 1
ATOM 706 O O . PRO A 1 93 ? 12.604 -3.116 -4.556 1.00 95.38 93 PRO A O 1
ATOM 709 N N . PHE A 1 94 ? 14.541 -2.928 -3.431 1.00 96.75 94 PHE A N 1
ATOM 710 C CA . PHE A 1 94 ? 14.562 -4.316 -2.983 1.00 96.75 94 PHE A CA 1
ATOM 711 C C . PHE A 1 94 ? 13.474 -4.564 -1.934 1.00 96.75 94 PHE A C 1
ATOM 713 O O . PHE A 1 94 ? 12.622 -5.432 -2.134 1.00 96.75 94 PHE A O 1
ATOM 720 N N . GLY A 1 95 ? 13.430 -3.748 -0.875 1.00 97.62 95 GLY A N 1
ATOM 721 C CA . GLY A 1 95 ? 12.366 -3.822 0.127 1.00 97.62 95 GLY A CA 1
ATOM 722 C C . GLY A 1 95 ? 10.985 -3.574 -0.483 1.00 97.62 95 GLY A C 1
ATOM 723 O O . GLY A 1 95 ? 10.010 -4.249 -0.138 1.00 97.62 95 GLY A O 1
ATOM 724 N N . ALA A 1 96 ? 10.901 -2.672 -1.466 1.00 97.50 96 ALA A N 1
ATOM 725 C CA . ALA A 1 96 ? 9.665 -2.443 -2.196 1.00 97.50 96 ALA A CA 1
ATOM 726 C C . ALA A 1 96 ? 9.155 -3.691 -2.923 1.00 97.50 96 ALA A C 1
ATOM 728 O O . ALA A 1 96 ? 7.968 -4.015 -2.824 1.00 97.50 96 ALA A O 1
ATOM 729 N N . ARG A 1 97 ? 10.045 -4.402 -3.628 1.00 97.88 97 ARG A N 1
ATOM 730 C CA . ARG A 1 97 ? 9.709 -5.656 -4.307 1.00 97.88 97 ARG A CA 1
ATOM 731 C C . ARG A 1 97 ? 9.201 -6.699 -3.322 1.00 97.88 97 ARG A C 1
ATOM 733 O O . ARG A 1 97 ? 8.125 -7.246 -3.550 1.00 97.88 97 ARG A O 1
ATOM 740 N N . GLU A 1 98 ? 9.907 -6.910 -2.211 1.00 98.50 98 GLU A N 1
ATOM 741 C CA . GLU A 1 98 ? 9.484 -7.857 -1.171 1.00 98.50 98 GLU A CA 1
ATOM 742 C C . GLU A 1 98 ? 8.080 -7.528 -0.639 1.00 98.50 98 GLU A C 1
ATOM 744 O O . GLU A 1 98 ? 7.234 -8.413 -0.485 1.00 98.50 98 GLU A O 1
ATOM 749 N N . ALA A 1 99 ? 7.792 -6.246 -0.396 1.00 98.31 99 ALA A N 1
ATOM 750 C CA . ALA A 1 99 ? 6.480 -5.809 0.065 1.00 98.31 99 ALA A CA 1
ATOM 751 C C . ALA A 1 99 ? 5.384 -6.044 -0.992 1.00 98.31 99 ALA A C 1
ATOM 753 O O . ALA A 1 99 ? 4.301 -6.541 -0.670 1.00 98.31 99 ALA A O 1
ATOM 754 N N . PHE A 1 100 ? 5.646 -5.746 -2.267 1.00 98.38 100 PHE A N 1
ATOM 755 C CA . PHE A 1 100 ? 4.682 -6.020 -3.333 1.00 98.38 100 PHE A CA 1
ATOM 756 C C . PHE A 1 100 ? 4.451 -7.521 -3.540 1.00 98.38 100 PHE A C 1
ATOM 758 O O . PHE A 1 100 ? 3.306 -7.944 -3.680 1.00 98.38 100 PHE A O 1
ATOM 765 N N . GLU A 1 101 ? 5.488 -8.351 -3.499 1.00 98.38 101 GLU A N 1
ATOM 766 C CA . GLU A 1 101 ? 5.346 -9.806 -3.606 1.00 98.38 101 GLU A CA 1
ATOM 767 C C . GLU A 1 101 ? 4.539 -10.387 -2.435 1.00 98.38 101 GLU A C 1
ATOM 769 O O . GLU A 1 101 ? 3.646 -11.214 -2.650 1.00 98.38 101 GLU A O 1
ATOM 774 N N . ALA A 1 102 ? 4.752 -9.887 -1.212 1.00 97.88 102 ALA A N 1
ATOM 775 C CA . ALA A 1 102 ? 3.930 -10.242 -0.055 1.00 97.88 102 ALA A CA 1
ATOM 776 C C . ALA A 1 102 ? 2.456 -9.837 -0.244 1.00 97.88 102 ALA A C 1
ATOM 778 O O . ALA A 1 102 ? 1.547 -10.602 0.084 1.00 97.88 102 ALA A O 1
ATOM 779 N N . SER A 1 103 ? 2.200 -8.657 -0.821 1.00 97.69 103 SER A N 1
ATOM 780 C CA . SER A 1 103 ? 0.846 -8.213 -1.178 1.00 97.69 103 SER A CA 1
ATOM 781 C C . SER A 1 103 ? 0.191 -9.145 -2.211 1.00 97.69 103 SER A C 1
ATOM 783 O O . SER A 1 103 ? -0.955 -9.558 -2.016 1.00 97.69 103 SER A O 1
ATOM 785 N N . VAL A 1 104 ? 0.920 -9.551 -3.263 1.00 98.38 104 VAL A N 1
ATOM 786 C CA . VAL A 1 104 ? 0.443 -10.513 -4.279 1.00 98.38 104 VAL A CA 1
ATOM 787 C C . VAL A 1 104 ? 0.091 -11.857 -3.649 1.00 98.38 104 VAL A C 1
ATOM 789 O O . VAL A 1 104 ? -0.971 -12.405 -3.951 1.00 98.38 104 VAL A O 1
ATOM 792 N N . ALA A 1 105 ? 0.955 -12.390 -2.781 1.00 97.38 105 ALA A N 1
ATOM 793 C CA . ALA A 1 105 ? 0.737 -13.681 -2.135 1.00 97.38 105 ALA A CA 1
ATOM 794 C C . ALA A 1 105 ? -0.592 -13.703 -1.362 1.00 97.38 105 ALA A C 1
ATOM 796 O O . ALA A 1 105 ? -1.422 -14.588 -1.580 1.00 97.38 105 ALA A O 1
ATOM 797 N N . VAL A 1 106 ? -0.839 -12.677 -0.543 1.00 95.50 106 VAL A N 1
ATOM 798 C CA . VAL A 1 106 ? -2.063 -12.583 0.264 1.00 95.50 106 VAL A CA 1
ATOM 799 C C . VAL A 1 106 ? -3.294 -12.289 -0.597 1.00 95.50 106 VAL A C 1
ATOM 801 O O . VAL A 1 106 ? -4.353 -12.877 -0.378 1.00 95.50 106 VAL A O 1
ATOM 804 N N . ALA A 1 107 ? -3.185 -11.423 -1.610 1.00 96.19 107 ALA A N 1
ATOM 805 C CA . ALA A 1 107 ? -4.297 -11.159 -2.526 1.00 96.19 107 ALA A CA 1
ATOM 806 C C . ALA A 1 107 ? -4.724 -12.431 -3.281 1.00 96.19 107 ALA A C 1
ATOM 808 O O . ALA A 1 107 ? -5.920 -12.683 -3.438 1.00 96.19 107 ALA A O 1
ATOM 809 N N . ARG A 1 108 ? -3.763 -13.274 -3.689 1.00 96.62 108 ARG A N 1
ATOM 810 C CA . ARG A 1 108 ? -4.034 -14.576 -4.319 1.00 96.62 108 ARG A CA 1
ATOM 811 C C . ARG A 1 108 ? -4.706 -15.551 -3.360 1.00 96.62 108 ARG A C 1
ATOM 813 O O . ARG A 1 108 ? -5.736 -16.114 -3.718 1.00 96.62 108 ARG A O 1
ATOM 820 N N . GLU A 1 109 ? -4.176 -15.711 -2.149 1.00 95.31 109 GLU A N 1
ATOM 821 C CA . GLU A 1 109 ? -4.769 -16.575 -1.117 1.00 95.31 109 GLU A CA 1
ATOM 822 C C . GLU A 1 109 ? -6.237 -16.210 -0.846 1.00 95.31 109 GLU A C 1
ATOM 824 O O . GLU A 1 109 ? -7.110 -17.073 -0.746 1.00 95.31 109 GLU A O 1
ATOM 829 N N . ARG A 1 110 ? -6.527 -14.907 -0.804 1.00 92.75 110 ARG A N 1
ATOM 830 C CA . ARG A 1 110 ? -7.862 -14.370 -0.522 1.00 92.75 110 ARG A CA 1
ATOM 831 C C . ARG A 1 110 ? -8.767 -14.247 -1.746 1.00 92.75 110 ARG A C 1
ATOM 833 O O . ARG A 1 110 ? -9.926 -13.870 -1.593 1.00 92.75 110 ARG A O 1
ATOM 840 N N . ASN A 1 111 ? -8.272 -14.559 -2.944 1.00 95.12 111 ASN A N 1
ATOM 841 C CA . ASN A 1 111 ? -8.961 -14.307 -4.213 1.00 95.12 111 ASN A CA 1
ATOM 842 C C . ASN A 1 111 ? -9.400 -12.834 -4.389 1.00 95.12 111 ASN A C 1
ATOM 844 O O . ASN A 1 111 ? -10.422 -12.548 -5.019 1.00 95.12 111 ASN A O 1
ATOM 848 N N . ASP A 1 112 ? -8.626 -11.889 -3.849 1.00 95.25 112 ASP A N 1
ATOM 849 C CA . ASP A 1 112 ? -8.864 -10.455 -4.011 1.00 95.25 112 ASP A CA 1
ATOM 850 C C . ASP A 1 112 ? -8.279 -9.976 -5.343 1.00 95.25 112 ASP A C 1
ATOM 852 O O . ASP A 1 112 ? -7.138 -9.520 -5.444 1.00 95.25 112 ASP A O 1
ATOM 856 N N . ALA A 1 113 ? -9.077 -10.118 -6.400 1.00 96.00 113 ALA A N 1
ATOM 857 C CA . ALA A 1 113 ? -8.657 -9.755 -7.746 1.00 96.00 113 ALA A CA 1
ATOM 858 C C . ALA A 1 113 ? -8.292 -8.264 -7.855 1.00 96.00 113 ALA A C 1
ATOM 860 O O . ALA A 1 113 ? -7.363 -7.910 -8.578 1.00 96.00 113 ALA A O 1
ATOM 861 N N . PHE A 1 114 ? -9.007 -7.380 -7.154 1.00 93.6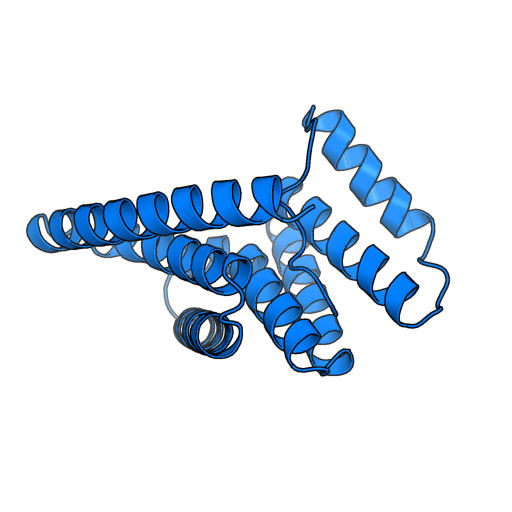2 114 PHE A N 1
ATOM 862 C CA . PHE A 1 114 ? -8.761 -5.949 -7.289 1.00 93.62 114 PHE A CA 1
ATOM 863 C C . PHE A 1 114 ? -7.411 -5.561 -6.687 1.00 93.62 114 PHE A C 1
ATOM 865 O O . PHE A 1 114 ? -6.606 -4.944 -7.385 1.00 93.62 114 PHE A O 1
ATOM 872 N N . GLU A 1 115 ? -7.126 -5.977 -5.451 1.00 95.06 115 GLU A N 1
ATOM 873 C CA . GLU A 1 115 ? -5.823 -5.707 -4.833 1.00 95.06 115 GLU A CA 1
ATOM 874 C C . GLU A 1 115 ? -4.684 -6.411 -5.583 1.00 95.06 115 GLU A C 1
ATOM 876 O O . GLU A 1 115 ? -3.636 -5.803 -5.801 1.00 95.06 115 GLU A O 1
ATOM 881 N N . LEU A 1 116 ? -4.908 -7.632 -6.093 1.00 97.31 116 LEU A N 1
ATOM 882 C CA . LEU A 1 116 ? -3.942 -8.309 -6.962 1.00 97.31 116 LEU A CA 1
ATOM 883 C C . LEU A 1 116 ? -3.583 -7.439 -8.175 1.00 97.31 116 LEU A C 1
ATOM 885 O O . LEU A 1 116 ? -2.408 -7.193 -8.433 1.00 97.31 116 LEU A O 1
ATOM 889 N N . ALA A 1 117 ? -4.576 -6.921 -8.897 1.00 96.31 117 ALA A N 1
ATOM 890 C CA . ALA A 1 117 ? -4.330 -6.106 -10.083 1.00 96.31 117 ALA A CA 1
ATOM 891 C C . ALA A 1 117 ? -3.569 -4.807 -9.772 1.00 96.31 117 ALA A C 1
ATOM 893 O O . ALA A 1 117 ? -2.693 -4.417 -10.553 1.00 96.31 117 ALA A O 1
ATOM 894 N N . LEU A 1 118 ? -3.880 -4.154 -8.643 1.00 94.88 118 LEU A N 1
ATOM 895 C CA . LEU A 1 118 ? -3.172 -2.955 -8.183 1.00 94.88 118 LEU A CA 1
ATOM 896 C C . LEU A 1 118 ? -1.695 -3.240 -7.899 1.00 94.88 118 LEU A C 1
ATOM 898 O O . LEU A 1 118 ? -0.832 -2.454 -8.293 1.00 94.88 118 LEU A O 1
ATOM 902 N N . THR A 1 119 ? -1.402 -4.358 -7.240 1.00 97.25 119 THR A N 1
ATOM 903 C CA . THR A 1 119 ? -0.034 -4.727 -6.872 1.00 97.25 119 THR A CA 1
ATOM 904 C C . THR A 1 119 ? 0.768 -5.248 -8.065 1.00 97.25 119 THR A C 1
ATOM 906 O O . THR A 1 119 ? 1.931 -4.882 -8.210 1.00 97.25 119 THR A O 1
ATOM 909 N N . LEU A 1 120 ? 0.159 -5.999 -8.989 1.00 97.25 120 LEU A N 1
ATOM 910 C CA . LEU A 1 120 ? 0.821 -6.380 -10.246 1.00 97.25 120 LEU A CA 1
ATOM 911 C C . LEU A 1 120 ? 1.193 -5.151 -11.089 1.00 97.25 120 LEU A C 1
ATOM 913 O O . LEU A 1 120 ? 2.250 -5.121 -11.720 1.00 97.25 120 LEU A O 1
ATOM 917 N N . ASN A 1 121 ? 0.357 -4.107 -11.073 1.00 94.50 121 ASN A N 1
ATOM 918 C CA . ASN A 1 121 ? 0.709 -2.840 -11.706 1.00 94.50 121 ASN A CA 1
ATOM 919 C C . ASN A 1 121 ? 1.899 -2.172 -10.996 1.00 94.50 121 ASN A C 1
ATOM 921 O O . ASN A 1 121 ? 2.773 -1.643 -11.671 1.00 94.50 121 ASN A O 1
ATOM 925 N N . ALA A 1 122 ? 1.968 -2.223 -9.662 1.00 95.12 122 ALA A N 1
ATOM 926 C CA . ALA A 1 122 ? 3.105 -1.696 -8.903 1.00 95.12 122 ALA A CA 1
ATOM 927 C C . ALA A 1 122 ? 4.426 -2.406 -9.259 1.00 95.12 122 ALA A C 1
ATOM 929 O O . ALA A 1 122 ? 5.416 -1.735 -9.536 1.00 95.12 122 ALA A O 1
ATOM 930 N N . LEU A 1 123 ? 4.419 -3.743 -9.336 1.00 96.94 123 LEU A N 1
ATOM 931 C CA . LEU A 1 123 ? 5.574 -4.543 -9.770 1.00 96.94 123 LEU A CA 1
ATOM 932 C C . LEU A 1 123 ? 5.977 -4.240 -11.217 1.00 96.94 123 LEU A C 1
ATOM 934 O O . LEU A 1 123 ? 7.158 -4.096 -11.507 1.00 96.94 123 LEU A O 1
ATOM 938 N N . THR A 1 124 ? 4.997 -4.073 -12.109 1.00 95.19 124 THR A N 1
ATOM 939 C CA . THR A 1 124 ? 5.251 -3.680 -13.504 1.00 95.19 124 THR A CA 1
ATOM 940 C C . THR A 1 124 ? 5.971 -2.333 -13.584 1.00 95.19 124 THR A C 1
ATOM 942 O O . THR A 1 124 ? 6.904 -2.179 -14.367 1.00 95.19 124 THR A O 1
ATOM 945 N N . GLU A 1 125 ? 5.535 -1.337 -12.807 1.00 92.12 125 GLU A N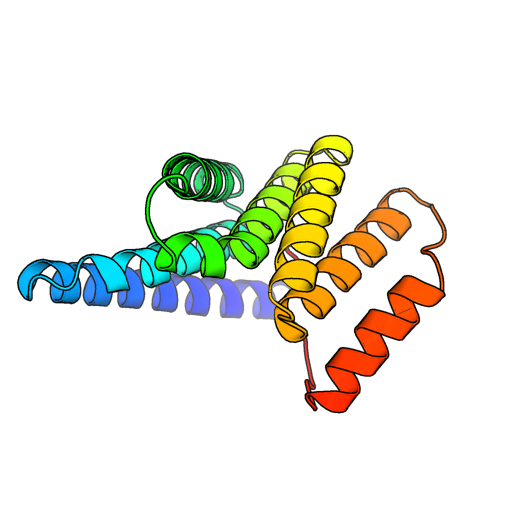 1
ATOM 946 C CA . GLU A 1 125 ? 6.218 -0.039 -12.777 1.00 92.12 125 GLU A CA 1
ATOM 947 C C . GLU A 1 125 ? 7.604 -0.138 -12.127 1.00 92.12 125 GLU A C 1
ATOM 949 O O . GLU A 1 125 ? 8.527 0.524 -12.595 1.00 92.12 125 GLU A O 1
ATOM 954 N N . LEU A 1 126 ? 7.779 -0.983 -11.104 1.00 94.69 126 LEU A N 1
ATOM 955 C CA . LEU A 1 126 ? 9.085 -1.232 -10.492 1.00 94.69 126 LEU A CA 1
ATOM 956 C C . LEU A 1 126 ? 10.081 -1.824 -11.496 1.00 94.69 126 LEU A C 1
ATOM 958 O O . LEU A 1 126 ? 11.163 -1.270 -11.660 1.00 94.69 126 LEU A O 1
ATOM 962 N N . ASP A 1 127 ? 9.693 -2.874 -12.224 1.00 95.50 127 ASP A N 1
ATOM 963 C CA . ASP A 1 127 ? 10.531 -3.473 -13.270 1.00 95.50 127 ASP A CA 1
ATOM 964 C C . ASP A 1 127 ? 10.985 -2.401 -14.279 1.00 95.50 127 ASP A C 1
ATOM 966 O O . ASP A 1 127 ? 12.175 -2.270 -14.569 1.00 95.50 127 ASP A O 1
ATOM 970 N N . ARG A 1 128 ? 10.059 -1.545 -14.738 1.00 92.75 128 ARG A N 1
ATOM 971 C CA . ARG A 1 128 ? 10.383 -0.442 -15.660 1.00 92.75 128 ARG A CA 1
ATOM 972 C C . ARG A 1 128 ? 11.349 0.577 -15.060 1.00 92.75 128 ARG A C 1
ATOM 974 O O . ARG A 1 128 ? 12.224 1.056 -15.781 1.00 92.75 128 ARG A O 1
ATOM 981 N N . LEU A 1 129 ? 11.192 0.932 -13.783 1.00 91.25 129 LEU A N 1
ATOM 982 C CA . LEU A 1 129 ? 12.096 1.855 -13.084 1.00 91.25 129 LEU A CA 1
ATOM 983 C C . LEU A 1 129 ? 13.511 1.283 -12.964 1.00 91.25 129 LEU A C 1
ATOM 985 O O . LEU A 1 129 ? 14.483 2.025 -13.084 1.00 91.25 129 LEU A O 1
ATOM 989 N N . GLU A 1 130 ? 13.628 -0.031 -12.791 1.00 92.62 130 GLU A N 1
ATOM 990 C CA . GLU A 1 130 ? 14.905 -0.748 -12.753 1.00 92.62 130 GLU A CA 1
ATOM 991 C C . GLU A 1 130 ? 15.494 -1.006 -14.155 1.00 92.62 130 GLU A C 1
ATOM 993 O O . GLU A 1 130 ? 16.583 -1.566 -14.281 1.00 92.62 130 GLU A O 1
ATOM 998 N N . GLY A 1 131 ? 14.805 -0.584 -15.224 1.00 93.94 131 GLY A N 1
ATOM 999 C CA . GLY A 1 131 ? 15.223 -0.817 -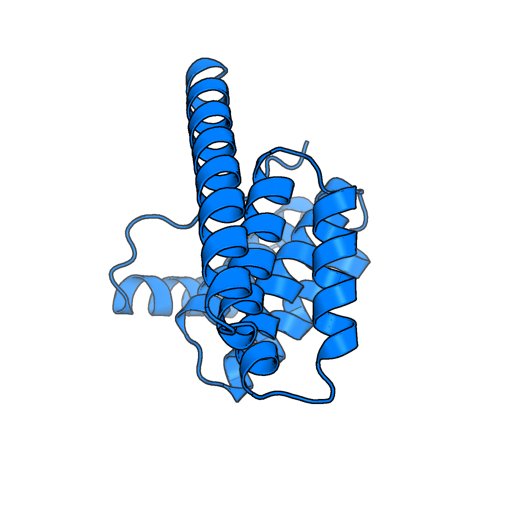16.609 1.00 93.94 131 GLY A CA 1
ATOM 1000 C C . GLY A 1 131 ? 15.061 -2.271 -17.061 1.00 93.94 131 GLY A C 1
ATOM 1001 O O . GLY A 1 131 ? 15.695 -2.690 -18.032 1.00 93.94 131 GLY A O 1
ATOM 1002 N N . VAL A 1 132 ? 14.228 -3.039 -16.360 1.00 95.56 132 VAL A N 1
ATOM 1003 C CA . VAL A 1 132 ? 13.895 -4.433 -16.651 1.00 95.56 132 VAL A CA 1
ATOM 1004 C C . VAL A 1 132 ? 12.570 -4.480 -17.412 1.00 95.56 132 VAL A C 1
ATOM 1006 O O . VAL A 1 132 ? 11.611 -3.788 -17.072 1.00 95.56 132 VAL A O 1
ATOM 1009 N N . GLU A 1 133 ? 12.501 -5.299 -18.463 1.00 96.19 133 GLU A N 1
ATOM 1010 C CA . GLU A 1 133 ? 11.236 -5.530 -19.164 1.00 96.19 133 GLU A CA 1
ATOM 1011 C C . GLU A 1 133 ? 10.303 -6.362 -18.265 1.00 96.19 133 GLU A C 1
ATOM 1013 O O . GLU A 1 133 ? 10.679 -7.479 -17.889 1.00 96.19 133 GLU A O 1
ATOM 1018 N N . PRO A 1 134 ? 9.099 -5.866 -17.924 1.00 96.50 134 PRO A N 1
ATOM 1019 C CA . PRO A 1 134 ? 8.185 -6.603 -17.065 1.00 96.50 134 PRO A CA 1
ATOM 1020 C C . PRO A 1 134 ? 7.710 -7.907 -17.724 1.00 96.50 134 PRO A C 1
ATOM 1022 O O . PRO A 1 134 ? 7.416 -7.915 -18.924 1.00 96.50 134 PRO A O 1
ATOM 1025 N N . PRO A 1 135 ? 7.534 -9.005 -16.966 1.00 97.19 135 PRO A N 1
ATOM 1026 C CA . PRO A 1 135 ? 6.935 -10.227 -17.490 1.00 97.19 135 PRO A CA 1
ATOM 1027 C C . PRO A 1 135 ? 5.566 -9.973 -18.139 1.00 97.19 135 PRO A C 1
ATOM 1029 O O . PRO A 1 135 ? 4.636 -9.489 -17.491 1.00 97.19 135 PRO A O 1
ATOM 1032 N N . GLN A 1 136 ? 5.412 -10.354 -19.411 1.00 97.00 136 GLN A N 1
ATOM 1033 C CA . GLN A 1 136 ? 4.181 -10.094 -20.169 1.00 97.00 136 GLN A CA 1
ATOM 1034 C C . GLN A 1 136 ? 2.943 -10.729 -19.513 1.00 97.00 136 GLN A C 1
ATOM 1036 O O . GLN A 1 136 ? 1.881 -10.114 -19.485 1.00 97.00 136 GLN A O 1
ATOM 1041 N N . GLU A 1 137 ? 3.092 -11.917 -18.921 1.00 96.94 137 GLU A N 1
ATOM 1042 C CA . GLU A 1 137 ? 2.012 -12.605 -18.202 1.00 96.94 137 GLU A CA 1
ATOM 1043 C C . GLU A 1 137 ? 1.470 -11.774 -17.029 1.00 96.94 137 GLU A C 1
ATOM 1045 O O . GLU A 1 137 ? 0.259 -11.695 -16.842 1.00 96.94 137 GLU A O 1
ATOM 1050 N N . MET A 1 138 ? 2.347 -11.092 -16.285 1.00 96.62 138 MET A N 1
ATOM 1051 C CA . MET A 1 138 ? 1.962 -10.215 -15.174 1.00 96.62 138 MET A CA 1
ATOM 1052 C C . MET A 1 138 ? 1.188 -8.987 -15.669 1.00 96.62 138 MET A C 1
ATOM 1054 O O . MET A 1 138 ? 0.163 -8.606 -15.093 1.00 96.62 138 MET A O 1
ATOM 1058 N N . VAL A 1 139 ? 1.663 -8.378 -16.760 1.00 96.69 139 VAL A N 1
ATOM 1059 C CA . VAL A 1 139 ? 1.013 -7.220 -17.392 1.00 96.69 139 VAL A CA 1
ATOM 1060 C C . VAL A 1 139 ? -0.376 -7.597 -17.912 1.00 96.69 139 VAL A C 1
ATOM 1062 O O . VAL A 1 139 ? -1.344 -6.852 -17.715 1.00 96.69 139 VAL A O 1
ATOM 1065 N N . ASP A 1 140 ? -0.488 -8.757 -18.556 1.00 97.50 140 ASP A N 1
ATOM 1066 C CA . ASP A 1 140 ? -1.740 -9.262 -19.111 1.00 97.50 140 ASP A CA 1
ATOM 1067 C C . ASP A 1 140 ? -2.727 -9.675 -18.012 1.00 97.50 140 ASP A C 1
ATOM 1069 O O . ASP A 1 140 ? -3.911 -9.345 -18.116 1.00 97.50 140 ASP A O 1
ATOM 1073 N N . GLU A 1 141 ? -2.256 -10.314 -16.934 1.00 97.56 141 GLU A N 1
ATOM 1074 C CA . GLU A 1 141 ? -3.072 -10.673 -15.767 1.00 97.56 141 GLU A CA 1
ATOM 1075 C C . GLU A 1 141 ? -3.694 -9.422 -15.131 1.00 97.56 141 GLU A C 1
ATOM 1077 O O . GLU A 1 141 ? -4.921 -9.338 -14.996 1.00 97.56 141 GLU A O 1
ATOM 1082 N N . SER A 1 142 ? -2.879 -8.404 -14.825 1.00 96.06 142 SER A N 1
ATOM 1083 C CA . SER A 1 142 ? -3.371 -7.132 -14.278 1.00 96.06 142 SER A CA 1
ATOM 1084 C C . SER A 1 142 ? -4.413 -6.495 -15.206 1.00 96.06 142 SER A C 1
ATOM 1086 O O . SER A 1 142 ? -5.528 -6.167 -14.784 1.00 96.06 142 SER A O 1
ATOM 1088 N N . ARG A 1 143 ? -4.111 -6.394 -16.507 1.00 95.00 143 ARG A N 1
ATOM 1089 C CA . ARG A 1 143 ? -5.022 -5.805 -17.499 1.00 95.00 143 ARG A CA 1
ATOM 1090 C C . ARG A 1 143 ? -6.343 -6.567 -17.600 1.00 95.00 143 ARG A C 1
ATOM 1092 O O . ARG A 1 143 ? -7.401 -5.936 -17.672 1.00 95.00 143 ARG A O 1
ATOM 1099 N N . ALA A 1 144 ? -6.300 -7.897 -17.611 1.00 97.00 144 ALA A N 1
ATOM 1100 C CA . ALA A 1 144 ? -7.486 -8.740 -17.706 1.00 97.00 144 ALA A CA 1
ATOM 1101 C C . ALA A 1 144 ? -8.407 -8.552 -16.495 1.00 97.00 144 ALA A C 1
ATOM 1103 O O . ALA A 1 144 ? -9.625 -8.407 -16.659 1.00 97.00 144 ALA A O 1
ATOM 1104 N N . ILE A 1 145 ? -7.837 -8.483 -15.288 1.00 97.00 145 ILE A N 1
ATOM 1105 C CA . ILE A 1 145 ? -8.605 -8.228 -14.070 1.00 97.00 145 ILE A CA 1
ATOM 1106 C C . ILE A 1 145 ? -9.266 -6.846 -14.121 1.00 97.00 145 ILE A C 1
ATOM 1108 O O . ILE A 1 145 ? -10.477 -6.733 -13.912 1.00 97.00 145 ILE A O 1
ATOM 1112 N N . LEU A 1 146 ? -8.511 -5.796 -14.453 1.00 94.38 146 LEU A N 1
ATOM 1113 C CA . LEU A 1 146 ? -9.040 -4.428 -14.511 1.00 94.38 146 LEU A CA 1
ATOM 1114 C C . LEU A 1 146 ? -10.147 -4.279 -15.558 1.00 94.38 146 LEU A C 1
ATOM 1116 O O . LEU A 1 146 ? -11.167 -3.636 -15.293 1.00 94.38 146 LEU A O 1
ATOM 1120 N N . ALA A 1 147 ? -9.990 -4.925 -16.716 1.00 95.12 147 ALA A N 1
ATOM 1121 C CA . ALA A 1 147 ? -11.014 -4.968 -17.752 1.00 95.12 147 ALA A CA 1
ATOM 1122 C C . ALA A 1 147 ? -12.294 -5.660 -17.255 1.00 95.12 147 ALA A C 1
ATOM 1124 O O . ALA A 1 147 ? -13.392 -5.122 -17.424 1.00 95.12 147 ALA A O 1
ATOM 1125 N N . LYS A 1 148 ? -12.165 -6.812 -16.582 1.00 96.38 148 LYS A N 1
ATOM 1126 C CA . LYS A 1 148 ? -13.298 -7.551 -16.001 1.00 96.38 148 LYS A CA 1
ATOM 1127 C C . LYS A 1 148 ? -14.044 -6.725 -14.950 1.00 96.38 148 LYS A C 1
ATOM 1129 O O . LYS A 1 148 ? -15.274 -6.726 -14.932 1.00 96.38 148 LYS A O 1
ATOM 1134 N N . LEU A 1 149 ? -13.310 -5.989 -14.117 1.00 94.38 149 LEU A N 1
ATOM 1135 C CA . LEU A 1 149 ? -13.860 -5.104 -13.086 1.00 94.38 149 LEU A CA 1
ATOM 1136 C C . LEU A 1 149 ? -14.357 -3.755 -13.637 1.00 94.38 149 LEU A C 1
ATOM 1138 O O . LEU A 1 149 ? -14.913 -2.955 -12.888 1.00 94.38 149 LEU A O 1
ATOM 1142 N N . LYS A 1 150 ? -14.192 -3.495 -14.944 1.00 94.62 150 LYS A N 1
ATOM 1143 C CA . LYS A 1 150 ? -14.554 -2.231 -15.613 1.00 94.62 150 LYS A CA 1
ATOM 1144 C C . LYS A 1 150 ? -13.884 -1.004 -14.980 1.00 94.62 150 LYS A C 1
ATOM 1146 O O . LYS A 1 150 ? -14.438 0.099 -15.005 1.00 94.62 150 LYS A O 1
ATOM 1151 N N . VAL A 1 151 ? -12.686 -1.188 -14.429 1.00 87.75 151 VAL A N 1
ATOM 1152 C CA . VAL A 1 151 ? -11.897 -0.116 -13.818 1.00 87.75 151 VAL A CA 1
ATOM 1153 C C . VAL A 1 151 ? -11.356 0.783 -14.926 1.00 87.75 151 VAL A C 1
ATOM 1155 O O . VAL A 1 151 ? -10.651 0.332 -15.824 1.00 87.75 151 VAL A O 1
ATOM 1158 N N . ARG A 1 152 ? -11.717 2.071 -14.886 1.00 81.56 152 ARG A N 1
ATOM 1159 C CA . ARG A 1 152 ? -11.341 3.057 -15.921 1.00 81.56 152 ARG A CA 1
ATOM 1160 C C . ARG A 1 152 ? -10.038 3.789 -15.627 1.00 81.56 152 ARG A C 1
ATOM 1162 O O . ARG A 1 152 ? -9.431 4.343 -16.536 1.00 81.56 152 ARG A O 1
ATOM 1169 N N . ALA A 1 153 ? -9.659 3.848 -14.358 1.00 76.44 153 ALA A N 1
ATOM 1170 C CA . ALA A 1 153 ? -8.442 4.487 -13.896 1.00 76.44 153 ALA A CA 1
ATOM 1171 C C . ALA A 1 153 ? -8.018 3.831 -12.587 1.00 76.44 153 ALA A C 1
ATOM 1173 O O . ALA A 1 153 ? -8.860 3.566 -11.727 1.00 76.44 153 ALA A O 1
ATOM 1174 N N . LEU A 1 154 ? -6.718 3.595 -12.451 1.00 76.19 154 LEU A N 1
ATOM 1175 C CA . LEU A 1 154 ? -6.128 3.166 -11.195 1.00 76.19 154 LEU A CA 1
ATOM 1176 C C . LEU A 1 154 ? -5.920 4.360 -10.258 1.00 76.19 154 LEU A C 1
ATOM 1178 O O . LEU A 1 154 ? -5.830 5.509 -10.722 1.00 76.19 154 LEU A O 1
ATOM 1182 N N . PRO A 1 155 ? -5.809 4.106 -8.942 1.00 67.75 155 PRO A N 1
ATOM 1183 C CA . PRO A 1 155 ? -5.231 5.075 -8.031 1.00 67.75 155 PRO A CA 1
ATOM 1184 C C . PRO A 1 155 ? -3.885 5.566 -8.583 1.00 67.75 155 PRO A C 1
ATOM 1186 O O . PRO A 1 155 ? -3.163 4.804 -9.228 1.00 67.75 155 PRO A O 1
ATOM 1189 N N . PRO A 1 156 ? -3.536 6.843 -8.376 1.00 66.44 156 PRO A N 1
ATOM 1190 C CA . PRO A 1 156 ? -2.204 7.309 -8.732 1.00 66.44 156 PRO A CA 1
ATOM 1191 C C . PRO A 1 156 ? -1.125 6.515 -8.004 1.00 66.44 156 PRO A C 1
ATOM 1193 O O . PRO A 1 156 ? -1.205 6.325 -6.795 1.00 66.44 156 PRO A O 1
ATOM 1196 N N . VAL A 1 157 ? -0.075 6.169 -8.735 1.00 72.12 157 VAL A N 1
ATOM 1197 C CA . VAL A 1 157 ? 1.215 5.833 -8.139 1.00 72.12 157 VAL A CA 1
ATOM 1198 C C . VAL A 1 157 ? 1.810 7.124 -7.553 1.00 72.12 157 VAL A C 1
ATOM 1200 O O . VAL A 1 157 ? 1.658 8.185 -8.183 1.00 72.12 157 VAL A O 1
ATOM 1203 N N . PRO A 1 158 ? 2.429 7.097 -6.356 1.00 75.88 158 PRO A N 1
ATOM 1204 C CA . PRO A 1 158 ? 3.201 8.233 -5.866 1.00 75.88 158 PRO A CA 1
ATOM 1205 C C . PRO A 1 158 ? 4.241 8.657 -6.905 1.00 75.88 158 PRO A C 1
ATOM 1207 O O . PRO A 1 158 ? 4.767 7.826 -7.639 1.00 75.88 158 PRO A O 1
ATOM 1210 N N . ALA A 1 159 ? 4.514 9.955 -7.015 1.00 69.81 159 ALA A N 1
ATOM 1211 C CA . ALA A 1 159 ? 5.536 10.417 -7.945 1.00 69.81 159 ALA A CA 1
ATOM 1212 C C . ALA A 1 159 ? 6.908 9.961 -7.431 1.00 69.81 159 ALA A C 1
ATOM 1214 O O . ALA A 1 159 ? 7.397 10.503 -6.444 1.00 69.81 159 ALA A O 1
ATOM 1215 N N . ILE A 1 160 ? 7.485 8.955 -8.084 1.00 65.69 160 ILE A N 1
ATOM 1216 C CA . ILE A 1 160 ? 8.855 8.504 -7.842 1.00 65.69 160 ILE A CA 1
ATOM 1217 C C . ILE A 1 160 ? 9.750 9.462 -8.638 1.00 65.69 160 ILE A C 1
ATOM 1219 O O . ILE A 1 160 ? 9.541 9.633 -9.842 1.00 65.69 160 ILE A O 1
ATOM 1223 N N . GLY A 1 161 ? 10.593 10.206 -7.917 1.00 54.25 161 GLY A N 1
ATOM 1224 C CA . GLY A 1 161 ? 11.417 11.301 -8.442 1.00 54.25 161 GLY A CA 1
ATOM 1225 C C . GLY A 1 161 ? 12.639 10.835 -9.213 1.00 54.25 161 GLY A C 1
ATOM 1226 O O . GLY A 1 161 ? 13.151 9.744 -8.889 1.00 54.25 161 GLY A O 1
#

Radius of gyration: 16.01 Å; chains: 1; bounding box: 35×40×41 Å

Secondary structure (DSSP, 8-state):
-HHHHHHHHHHHHHHHHHHHHHHHHHHHTT-HHHHHHHHHHHHHHHHHTT-HHHHHHHHHHHHHTTTS-HHHHTTHHHHHHHHHHHHHHTT-HHHHHHHHHHHHHHHHHTT-HHHHHHHHHHHHHHHHHTTPPPPHHHHHHHHHHHHHTT---PPPPP---